Protein AF-A0A8B6F811-F1 (afdb_monomer)

Radius of gyration: 27.66 Å; Cα contacts (8 Å, |Δi|>4): 149; chains: 1; bounding box: 60×41×82 Å

Secondary structure (DSSP, 8-state):
--S--SS--GGGHHHHHHH-TTEEEEEEEEETTEEEEEE--SS--SEEEEEEEEEETTEEEEEE-S-HHHHH---S--SS--EE-TTT--EES-HHHHHHHHHHHTTS------PPPTTPPP----GGGS---S--------------SSSS--TTS-S----

Organism: Mytilus galloprovincialis (NCBI:txid29158)

pLDDT: mean 83.55, std 10.97, range [51.59, 96.81]

Foldseek 3Di:
DPPADPVGDLVCLVVVCVVPVAEAEWEWEDDPNDIATPDHGPDDHPHYWYWYWYDDPPDIDIDTDPDPQVVLDPDPPDPARWDADSQARDTDRDPVVNVVVCVVSVVDHRDYDDDDDVPDDDDDDPPVPDDDDPDDDDDDPPDPDDDDPDPDDDPPDDPDDDD

Structure (mmCIF, N/CA/C/O backbone):
data_AF-A0A8B6F811-F1
#
_entry.id   AF-A0A8B6F811-F1
#
loop_
_atom_site.group_PDB
_atom_site.id
_atom_site.type_symbol
_atom_site.label_atom_id
_atom_site.label_alt_id
_atom_site.label_comp_id
_atom_site.labe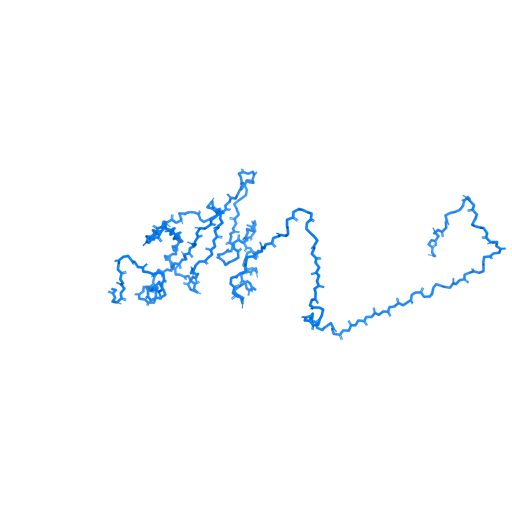l_asym_id
_atom_site.label_entity_id
_atom_site.label_seq_id
_atom_site.pdbx_PDB_ins_code
_atom_site.Cartn_x
_atom_site.Cartn_y
_atom_site.Cartn_z
_atom_site.occupancy
_atom_site.B_iso_or_equiv
_atom_site.auth_seq_id
_atom_site.auth_comp_id
_atom_site.auth_asym_id
_atom_site.auth_atom_id
_atom_site.pdbx_PDB_model_num
ATOM 1 N N . MET A 1 1 ? -18.648 0.524 19.347 1.00 68.44 1 MET A N 1
ATOM 2 C CA . MET A 1 1 ? -17.854 -0.575 18.759 1.00 68.44 1 MET A CA 1
ATOM 3 C C . MET A 1 1 ? -18.187 -1.844 19.516 1.00 68.44 1 MET A C 1
ATOM 5 O O . MET A 1 1 ? -18.195 -1.808 20.738 1.00 68.44 1 MET A O 1
ATOM 9 N N . THR A 1 2 ? -18.522 -2.923 18.819 1.00 85.00 2 THR A N 1
ATOM 10 C CA . THR A 1 2 ? -18.957 -4.194 19.423 1.00 85.00 2 THR A CA 1
ATOM 11 C C . THR A 1 2 ? -18.082 -5.334 18.919 1.00 85.00 2 THR A C 1
ATOM 13 O O . THR A 1 2 ? -17.924 -5.493 17.708 1.00 85.00 2 THR A O 1
ATOM 16 N N . GLY A 1 3 ? -17.523 -6.130 19.834 1.00 86.12 3 GLY A N 1
ATOM 17 C CA . GLY A 1 3 ? -16.710 -7.302 19.486 1.00 86.12 3 GLY A CA 1
ATOM 18 C C . GLY A 1 3 ? -15.355 -6.969 18.856 1.00 86.12 3 GLY A C 1
ATOM 19 O O . GLY A 1 3 ? -14.926 -7.686 17.959 1.00 86.12 3 GLY A O 1
ATOM 20 N N . ILE A 1 4 ? -14.728 -5.866 19.275 1.00 89.88 4 ILE A N 1
ATOM 21 C CA . ILE A 1 4 ? -13.347 -5.518 18.920 1.00 89.88 4 ILE A CA 1
ATOM 22 C C . ILE A 1 4 ? -12.539 -5.529 20.214 1.00 89.88 4 ILE A C 1
ATOM 24 O O . ILE A 1 4 ? -12.903 -4.847 21.173 1.00 89.88 4 ILE A O 1
ATOM 28 N N . GLU A 1 5 ? -11.481 -6.327 20.245 1.00 89.12 5 GLU A N 1
ATOM 29 C CA . GLU A 1 5 ? -10.590 -6.447 21.395 1.00 89.12 5 GLU A CA 1
ATOM 30 C C . GLU A 1 5 ? -9.608 -5.277 21.436 1.00 89.12 5 GLU A C 1
ATOM 32 O O . GLU A 1 5 ? -9.269 -4.700 20.405 1.00 89.12 5 GLU A O 1
ATOM 37 N N . HIS A 1 6 ? -9.149 -4.912 22.633 1.00 83.75 6 HIS A N 1
ATOM 38 C CA . HIS A 1 6 ? -8.121 -3.892 22.804 1.00 83.75 6 HIS A CA 1
ATOM 39 C C . HIS A 1 6 ? -6.851 -4.519 23.399 1.00 83.75 6 HIS A C 1
ATOM 41 O O . HIS A 1 6 ? -6.943 -5.158 24.450 1.00 83.75 6 HIS A O 1
ATOM 47 N N . PRO A 1 7 ? -5.662 -4.277 22.819 1.00 84.88 7 PRO A N 1
ATOM 48 C CA . PRO A 1 7 ? -5.411 -3.541 21.573 1.00 84.88 7 PRO A CA 1
ATOM 49 C C . PRO A 1 7 ? -5.937 -4.284 20.332 1.00 84.88 7 PRO A C 1
ATOM 51 O O . PRO A 1 7 ? -5.857 -5.507 20.270 1.00 84.88 7 PRO A O 1
ATOM 54 N N . THR A 1 8 ? -6.449 -3.543 19.340 1.00 89.88 8 THR A N 1
ATOM 55 C CA . THR A 1 8 ? -7.122 -4.123 18.164 1.00 89.88 8 THR A CA 1
ATOM 56 C C . THR A 1 8 ? -6.186 -5.016 17.344 1.00 89.88 8 THR A C 1
ATOM 58 O O . THR A 1 8 ? -5.251 -4.506 16.714 1.00 89.88 8 THR A O 1
ATOM 61 N N . PRO A 1 9 ? -6.418 -6.338 17.277 1.00 90.94 9 PRO A N 1
ATOM 62 C CA . PRO A 1 9 ? -5.587 -7.223 16.476 1.00 90.94 9 PRO A CA 1
ATOM 63 C C . PRO A 1 9 ? -5.782 -6.944 14.981 1.00 90.94 9 PRO A C 1
ATOM 65 O O . PRO A 1 9 ? -6.854 -6.523 14.541 1.00 90.94 9 PRO A O 1
ATOM 68 N N . LEU A 1 10 ? -4.751 -7.228 14.178 1.00 91.56 10 LEU A N 1
ATOM 69 C CA . LEU A 1 10 ? -4.756 -6.979 12.729 1.00 91.56 10 LEU A CA 1
ATOM 70 C C . LEU A 1 10 ? -5.957 -7.640 12.021 1.00 91.56 10 LEU A C 1
ATOM 72 O O . LEU A 1 10 ? -6.541 -7.061 11.108 1.00 91.56 10 LEU A O 1
ATOM 76 N N . SER A 1 11 ? -6.368 -8.825 12.484 1.00 92.06 11 SER A N 1
ATOM 77 C CA . SER A 1 11 ? -7.517 -9.573 11.959 1.00 92.06 11 SER A CA 1
ATOM 78 C C . SER A 1 11 ? -8.851 -8.828 12.102 1.00 92.06 11 SER A C 1
ATOM 80 O O . SER A 1 11 ? -9.737 -8.987 11.262 1.00 92.06 11 SER A O 1
ATOM 82 N N . GLN A 1 12 ? -8.991 -7.977 13.123 1.00 93.62 12 GLN A N 1
ATOM 83 C CA . GLN A 1 12 ? -10.221 -7.236 13.421 1.00 93.62 12 GLN A CA 1
ATOM 84 C C . GLN A 1 12 ? -10.262 -5.842 12.777 1.00 93.62 12 GLN A C 1
ATOM 86 O O . GLN A 1 12 ? -11.277 -5.154 12.868 1.00 93.62 12 GLN A O 1
ATOM 91 N N . ILE A 1 13 ? -9.215 -5.416 12.065 1.00 93.69 13 ILE A N 1
ATOM 92 C CA . ILE A 1 13 ? -9.166 -4.083 11.437 1.00 93.69 13 ILE A CA 1
ATOM 93 C C . ILE A 1 13 ? -10.249 -3.923 10.368 1.00 93.69 13 ILE A C 1
ATOM 95 O O . ILE A 1 13 ? -10.911 -2.889 10.297 1.00 93.69 13 ILE A O 1
ATOM 99 N N . SER A 1 14 ? -10.517 -4.980 9.599 1.00 92.50 14 SER A N 1
ATOM 100 C CA . SER A 1 14 ? -11.617 -4.966 8.629 1.00 92.50 14 SER A CA 1
ATOM 101 C C . SER A 1 14 ? -12.990 -4.784 9.293 1.00 92.50 14 SER A C 1
ATOM 103 O O . SER A 1 14 ? -13.879 -4.148 8.730 1.00 92.50 14 SER A O 1
ATOM 105 N N . GLN A 1 15 ? -13.177 -5.318 10.503 1.00 93.12 15 GLN A N 1
ATOM 106 C CA . GLN A 1 15 ? -14.393 -5.136 11.294 1.00 93.12 15 GLN A CA 1
ATOM 107 C C . GLN A 1 15 ? -14.459 -3.725 11.886 1.00 93.12 15 GLN A C 1
ATOM 109 O O . GLN A 1 15 ? -15.530 -3.121 11.876 1.00 93.12 15 GLN A O 1
ATOM 114 N N . PHE A 1 16 ? -13.328 -3.184 12.343 1.00 93.12 16 PHE A N 1
ATOM 115 C CA . PHE A 1 16 ? -13.220 -1.801 12.797 1.00 93.12 16 PHE A CA 1
ATOM 116 C C . PHE A 1 16 ? -13.670 -0.814 11.715 1.00 93.12 16 PHE A C 1
ATOM 118 O O . PHE A 1 16 ? -14.527 0.022 11.992 1.00 93.12 16 PHE A O 1
ATOM 125 N N . GLU A 1 17 ? -13.173 -0.939 10.481 1.00 92.94 17 GLU A N 1
ATOM 126 C CA . GLU A 1 17 ? -13.596 -0.064 9.377 1.00 92.94 17 GLU A CA 1
ATOM 127 C C . GLU A 1 17 ? -15.090 -0.217 9.063 1.00 92.94 17 GLU A C 1
ATOM 129 O O . GLU A 1 17 ? -15.795 0.775 8.910 1.00 92.94 17 GLU A O 1
ATOM 134 N N . LYS A 1 18 ? -15.614 -1.452 9.039 1.00 91.69 18 LYS A N 1
ATOM 135 C CA . LYS A 1 18 ? -17.049 -1.707 8.801 1.00 91.69 18 LYS A CA 1
ATOM 136 C C . LYS A 1 18 ? -17.956 -1.072 9.856 1.00 91.69 18 LYS A C 1
ATOM 138 O O . LYS A 1 18 ? -19.081 -0.697 9.545 1.00 91.69 18 LYS A O 1
ATOM 143 N N . GLN A 1 19 ? -17.493 -0.983 11.103 1.00 92.62 19 GLN A N 1
ATOM 144 C CA . GLN A 1 19 ? -18.236 -0.333 12.185 1.00 92.62 19 GLN A CA 1
ATOM 145 C C . GLN A 1 19 ? -18.062 1.196 12.195 1.00 92.62 19 GLN A C 1
ATOM 147 O O . GLN A 1 19 ? -18.813 1.874 12.893 1.00 92.62 19 GLN A O 1
ATOM 152 N N . ASN A 1 20 ? -17.113 1.748 11.427 1.00 90.69 20 ASN A N 1
ATOM 153 C CA . ASN A 1 20 ? -16.792 3.175 11.385 1.00 90.69 20 ASN A CA 1
ATOM 154 C C . ASN A 1 20 ? -16.722 3.682 9.936 1.00 90.69 20 ASN A C 1
ATOM 156 O O . ASN A 1 20 ? -15.646 3.863 9.375 1.00 90.69 20 ASN A O 1
ATOM 160 N N . ASN A 1 21 ? -17.873 4.017 9.351 1.00 88.06 21 ASN A N 1
ATOM 161 C CA . ASN A 1 21 ? -17.986 4.467 7.951 1.00 88.06 21 ASN A CA 1
ATOM 162 C C . ASN A 1 21 ? -17.390 5.864 7.653 1.00 88.06 21 ASN A C 1
ATOM 164 O O . ASN A 1 21 ? -17.652 6.441 6.598 1.00 88.06 21 ASN A O 1
ATOM 168 N N . THR A 1 22 ? -16.629 6.439 8.582 1.00 93.56 22 THR A N 1
ATOM 169 C CA . THR A 1 22 ? -15.943 7.733 8.445 1.00 93.56 22 THR A CA 1
ATOM 170 C C . THR A 1 22 ? -14.423 7.600 8.474 1.00 93.56 22 THR A C 1
ATOM 172 O O . THR A 1 22 ? -13.733 8.537 8.063 1.00 93.56 22 THR A O 1
ATOM 175 N N . ILE A 1 23 ? -13.903 6.454 8.930 1.00 94.06 23 ILE A N 1
ATOM 176 C CA . ILE A 1 23 ? -12.477 6.210 9.133 1.00 94.06 23 ILE A CA 1
ATOM 177 C C . ILE A 1 23 ? -12.041 5.050 8.243 1.00 94.06 23 ILE A C 1
ATOM 179 O O . ILE A 1 23 ? -12.671 3.999 8.214 1.00 94.06 23 ILE A O 1
ATOM 183 N N . SER A 1 24 ? -10.931 5.242 7.541 1.00 95.38 24 SER A N 1
ATOM 184 C CA . SER A 1 24 ? -10.240 4.184 6.804 1.00 95.38 24 SER A CA 1
ATOM 185 C C . SER A 1 24 ? -8.793 4.103 7.265 1.00 95.38 24 SER A C 1
ATOM 187 O O . SER A 1 24 ? -8.191 5.126 7.593 1.00 95.38 24 SER A O 1
ATOM 189 N N . VAL A 1 25 ? -8.233 2.902 7.290 1.00 95.69 25 VAL A N 1
ATOM 190 C CA . VAL A 1 25 ? -6.921 2.622 7.863 1.00 95.69 25 VAL A CA 1
ATOM 191 C C . VAL A 1 25 ? -6.101 1.789 6.889 1.00 95.69 25 VAL A C 1
ATOM 193 O O . VAL A 1 25 ? -6.556 0.758 6.403 1.00 95.69 25 VAL A O 1
ATOM 196 N N . ASN A 1 26 ? -4.861 2.202 6.656 1.00 95.75 26 ASN A N 1
ATOM 197 C CA . ASN A 1 26 ? -3.828 1.325 6.118 1.00 95.75 26 ASN A CA 1
ATOM 198 C C . ASN A 1 26 ? -2.858 0.954 7.233 1.00 95.75 26 ASN A C 1
ATOM 200 O O . ASN A 1 26 ? -2.494 1.795 8.057 1.00 95.75 26 ASN A O 1
ATOM 204 N N . ILE A 1 27 ? -2.409 -0.294 7.233 1.00 95.56 27 ILE A N 1
ATOM 205 C CA . ILE A 1 27 ? -1.440 -0.818 8.184 1.00 95.56 27 ILE A CA 1
ATOM 206 C C . ILE A 1 27 ? -0.275 -1.399 7.405 1.00 95.56 27 ILE A C 1
ATOM 208 O O . ILE A 1 27 ? -0.458 -2.225 6.511 1.00 95.56 27 ILE A O 1
ATOM 212 N N . PHE A 1 28 ? 0.922 -0.983 7.788 1.00 95.00 28 PHE A N 1
ATOM 213 C CA . PHE A 1 28 ? 2.189 -1.429 7.232 1.00 95.00 28 PHE A CA 1
ATOM 214 C C . PHE A 1 28 ? 2.975 -2.182 8.303 1.00 95.00 28 PHE A C 1
ATOM 216 O O . PHE A 1 28 ? 2.870 -1.860 9.483 1.00 95.00 28 PHE A O 1
ATOM 223 N N . GLY A 1 29 ? 3.733 -3.194 7.909 1.00 93.75 29 GLY A N 1
ATOM 224 C CA . GLY A 1 29 ? 4.720 -3.875 8.735 1.00 93.75 29 GLY A CA 1
ATOM 225 C C . GLY A 1 29 ? 6.121 -3.345 8.454 1.00 93.75 29 GLY A C 1
ATOM 226 O O . GLY A 1 29 ? 6.358 -2.686 7.438 1.00 93.75 29 GLY A O 1
ATOM 227 N N . TYR A 1 30 ? 7.040 -3.641 9.365 1.00 91.56 30 TYR A N 1
ATOM 228 C CA . TYR A 1 30 ? 8.463 -3.380 9.197 1.00 91.56 30 TYR A CA 1
ATOM 229 C C . TYR A 1 30 ? 9.257 -4.572 9.709 1.00 91.56 30 TYR A C 1
ATOM 231 O O . TYR A 1 30 ? 9.170 -4.903 10.890 1.00 91.56 30 TYR A O 1
ATOM 239 N N . GLU A 1 31 ? 10.024 -5.195 8.822 1.00 89.50 31 GLU A N 1
ATOM 240 C CA . GLU A 1 31 ? 10.916 -6.309 9.142 1.00 89.50 31 GLU A CA 1
ATOM 241 C C . GLU A 1 31 ? 12.236 -6.116 8.397 1.00 89.50 31 GLU A C 1
ATOM 243 O O . GLU A 1 31 ? 12.245 -5.725 7.233 1.00 89.50 31 GLU A O 1
ATOM 248 N N . GLU A 1 32 ? 13.356 -6.349 9.087 1.00 86.81 32 GLU A N 1
ATOM 249 C CA . GLU A 1 32 ? 14.709 -6.355 8.501 1.00 86.81 32 GLU A CA 1
ATOM 250 C C . GLU A 1 32 ? 15.068 -5.116 7.653 1.00 86.81 32 GLU A C 1
ATOM 252 O O . GLU A 1 32 ? 15.780 -5.204 6.656 1.00 86.81 32 GLU A O 1
ATOM 257 N N . GLY A 1 33 ? 14.595 -3.927 8.041 1.00 85.50 33 GLY A N 1
ATOM 258 C CA . GLY A 1 33 ? 14.879 -2.696 7.291 1.00 85.50 33 GLY A CA 1
ATOM 259 C C . GLY A 1 33 ? 13.864 -2.361 6.201 1.00 85.50 33 GLY A C 1
ATOM 260 O O . GLY A 1 33 ? 13.954 -1.290 5.600 1.00 85.50 33 GLY A O 1
ATOM 261 N N . GLU A 1 34 ? 12.882 -3.226 5.972 1.00 87.69 34 GLU A N 1
ATOM 262 C CA . GLU A 1 34 ? 11.966 -3.156 4.844 1.00 87.69 34 GLU A CA 1
ATOM 263 C C . GLU A 1 34 ? 10.519 -2.972 5.314 1.00 87.69 34 GLU A C 1
ATOM 265 O O . GLU A 1 34 ? 10.044 -3.621 6.246 1.00 87.69 34 GLU A O 1
ATOM 270 N N . ILE A 1 35 ? 9.805 -2.065 4.648 1.00 91.25 35 ILE A N 1
ATOM 271 C CA . ILE A 1 35 ? 8.395 -1.768 4.915 1.00 91.25 35 ILE A CA 1
ATOM 272 C C . ILE A 1 35 ? 7.544 -2.570 3.935 1.00 91.25 35 ILE A C 1
ATOM 274 O O . ILE A 1 35 ? 7.882 -2.662 2.755 1.00 91.25 35 ILE A O 1
ATOM 278 N N . TYR A 1 36 ? 6.427 -3.119 4.401 1.00 90.88 36 TYR A N 1
ATOM 279 C CA . TYR A 1 36 ? 5.499 -3.869 3.557 1.00 90.88 36 TYR A CA 1
ATOM 280 C C . TYR A 1 36 ? 4.043 -3.650 3.996 1.00 90.88 36 TYR A C 1
ATOM 282 O O . TYR A 1 36 ? 3.787 -3.377 5.168 1.00 90.88 36 TYR A O 1
ATOM 290 N N . PRO A 1 37 ? 3.057 -3.714 3.090 1.00 92.19 37 PRO A N 1
ATOM 291 C CA . PRO A 1 37 ? 1.650 -3.595 3.464 1.00 92.19 37 PRO A CA 1
ATOM 292 C C . PRO A 1 37 ? 1.172 -4.835 4.239 1.00 92.19 37 PRO A C 1
ATOM 294 O O . PRO A 1 37 ? 1.408 -5.966 3.826 1.00 92.19 37 PRO A O 1
ATOM 297 N N . LEU A 1 38 ? 0.466 -4.621 5.351 1.00 92.50 38 LEU A N 1
ATOM 298 C CA . LEU A 1 38 ? -0.221 -5.664 6.130 1.00 92.50 38 LEU A CA 1
ATOM 299 C C . LEU A 1 38 ? -1.734 -5.648 5.891 1.00 92.50 38 LEU A C 1
ATOM 301 O O . LEU A 1 38 ? -2.378 -6.692 5.835 1.00 92.50 38 LEU A O 1
ATOM 305 N N . TYR A 1 39 ? -2.308 -4.452 5.778 1.00 93.00 39 TYR A N 1
ATOM 306 C CA . TYR A 1 39 ? -3.721 -4.237 5.494 1.00 93.00 39 TYR A CA 1
ATOM 307 C C . TYR A 1 39 ? -3.872 -2.928 4.732 1.00 93.00 39 TYR A C 1
ATOM 309 O O . TYR A 1 39 ? -3.504 -1.880 5.252 1.00 93.00 39 TYR A O 1
ATOM 317 N N . ILE A 1 40 ? -4.42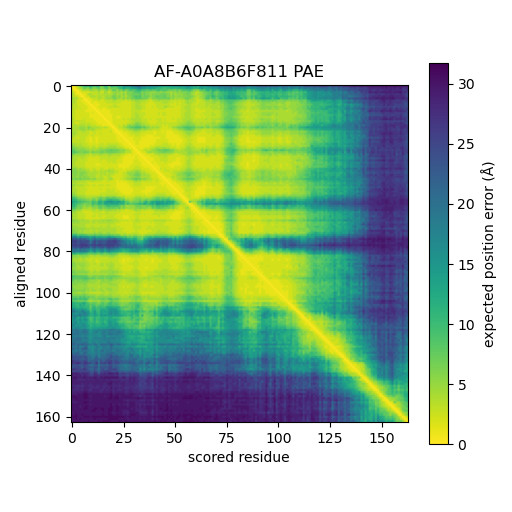9 -2.971 3.524 1.00 92.44 40 ILE A N 1
ATOM 318 C CA . ILE A 1 40 ? -4.745 -1.769 2.751 1.00 92.44 40 ILE A CA 1
ATOM 319 C C . ILE A 1 40 ? -6.256 -1.688 2.598 1.00 92.44 40 ILE A C 1
ATOM 321 O O . ILE A 1 40 ? -6.900 -2.646 2.161 1.00 92.44 40 ILE A O 1
ATOM 325 N N . THR A 1 41 ? -6.820 -0.543 2.970 1.00 92.56 41 THR A N 1
ATOM 326 C CA . THR A 1 41 ? -8.259 -0.324 2.874 1.00 92.56 41 THR A CA 1
ATOM 327 C C . THR A 1 41 ? -8.723 -0.370 1.419 1.00 92.56 41 THR A C 1
ATOM 329 O O . THR A 1 41 ? -8.080 0.171 0.517 1.00 92.56 41 THR A O 1
ATOM 332 N N . LYS A 1 42 ? -9.883 -0.986 1.176 1.00 86.69 42 LYS A N 1
ATOM 333 C CA . LYS A 1 42 ? -10.510 -0.995 -0.158 1.00 86.69 42 LYS A CA 1
ATOM 334 C C . LYS A 1 42 ? -11.247 0.306 -0.460 1.00 86.69 42 LYS A C 1
ATOM 336 O O . LYS A 1 42 ? -11.525 0.598 -1.619 1.00 86.69 42 LYS A O 1
ATOM 341 N N . LYS A 1 43 ? -11.615 1.060 0.579 1.00 87.81 43 LYS A N 1
ATOM 342 C CA . LYS A 1 43 ? -12.416 2.274 0.454 1.00 87.81 43 LYS A CA 1
ATOM 343 C C . LYS A 1 43 ? -11.858 3.354 1.365 1.00 87.81 43 LYS A C 1
ATOM 345 O O . LYS A 1 43 ? -11.936 3.259 2.583 1.00 87.81 43 LYS A O 1
ATOM 350 N N . THR A 1 44 ? -11.336 4.408 0.754 1.00 89.31 44 THR A N 1
ATOM 351 C CA . THR A 1 44 ? -10.854 5.578 1.483 1.00 89.31 44 THR A CA 1
ATOM 352 C C . THR A 1 44 ? -12.037 6.437 1.930 1.00 89.31 44 THR A C 1
ATOM 354 O O . THR A 1 44 ? -12.891 6.803 1.121 1.00 89.31 44 THR A O 1
ATOM 357 N N . PHE A 1 45 ? -12.084 6.753 3.222 1.00 91.94 45 PHE A N 1
ATOM 358 C CA . PHE A 1 45 ? -13.055 7.668 3.828 1.00 91.94 45 PHE A CA 1
ATOM 359 C C . PHE A 1 45 ? -12.407 9.020 4.162 1.00 91.94 45 PHE A C 1
ATOM 361 O O . PHE A 1 45 ? -11.210 9.211 3.953 1.00 91.94 45 PHE A O 1
ATOM 368 N N . CYS A 1 46 ? -13.199 9.967 4.679 1.00 91.44 46 CYS A N 1
ATOM 369 C CA . CYS A 1 46 ? -12.734 11.323 4.984 1.00 91.44 46 CYS A CA 1
ATOM 370 C C . CYS A 1 46 ? -11.586 11.358 6.002 1.00 91.44 46 CYS A C 1
ATOM 372 O O . CYS A 1 46 ? -10.677 12.171 5.857 1.00 91.44 46 CYS A O 1
ATOM 374 N N . HIS A 1 47 ? -11.592 10.459 6.987 1.00 93.56 47 HIS A N 1
ATOM 375 C CA . HIS A 1 47 ? -10.485 10.301 7.922 1.00 93.56 47 HIS A CA 1
ATOM 376 C C . HIS A 1 47 ? -9.669 9.078 7.509 1.00 93.56 47 HIS A C 1
ATOM 378 O O . HIS A 1 47 ? -10.027 7.940 7.812 1.00 93.56 47 HIS A O 1
ATOM 384 N N . HIS A 1 48 ? -8.587 9.302 6.770 1.00 94.94 48 HIS A N 1
ATOM 385 C CA . HIS A 1 48 ? -7.686 8.237 6.347 1.00 94.94 48 HIS A CA 1
ATOM 386 C C . HIS A 1 48 ? -6.417 8.231 7.198 1.00 94.94 48 HIS A C 1
ATOM 388 O O . HIS A 1 48 ? -5.715 9.238 7.281 1.00 94.94 48 HIS A O 1
ATOM 394 N N . VAL A 1 49 ? -6.126 7.094 7.828 1.00 95.38 49 VAL A N 1
ATOM 395 C CA . VAL A 1 49 ? -5.012 6.932 8.763 1.00 95.38 49 VAL A CA 1
ATOM 396 C C . VAL A 1 49 ? -4.048 5.884 8.223 1.00 95.38 49 VAL A C 1
ATOM 398 O O . VAL A 1 49 ? -4.447 4.773 7.891 1.00 95.38 49 VAL A O 1
ATOM 401 N N . ASN A 1 50 ? -2.762 6.218 8.169 1.00 96.81 50 ASN A N 1
ATOM 402 C CA . ASN A 1 50 ? -1.706 5.253 7.876 1.00 96.81 50 ASN A CA 1
ATOM 403 C C . ASN A 1 50 ? -1.003 4.899 9.187 1.00 96.81 50 ASN A C 1
ATOM 405 O O . ASN A 1 50 ? -0.571 5.793 9.915 1.00 96.81 50 ASN A O 1
ATOM 409 N N . MET A 1 51 ? -0.882 3.611 9.495 1.00 96.19 51 MET A N 1
ATOM 410 C CA . MET A 1 51 ? -0.221 3.128 10.704 1.00 96.19 51 MET A CA 1
ATOM 411 C C . MET A 1 51 ? 0.863 2.106 10.381 1.00 96.19 51 MET A C 1
ATOM 413 O O . MET A 1 51 ? 0.744 1.324 9.444 1.00 96.19 51 MET A O 1
ATOM 417 N N . LEU A 1 52 ? 1.912 2.093 11.191 1.00 95.44 52 LEU A N 1
ATOM 418 C CA . LEU A 1 52 ? 2.938 1.064 11.205 1.00 95.44 52 LEU A CA 1
ATOM 419 C C . LEU A 1 52 ? 2.658 0.119 12.373 1.00 95.44 52 LEU A C 1
ATOM 421 O O . LEU A 1 52 ? 2.438 0.581 13.488 1.00 95.44 52 LEU A O 1
ATOM 425 N N . ASN A 1 53 ? 2.664 -1.184 12.134 1.00 94.75 53 ASN A N 1
ATOM 426 C CA . ASN A 1 53 ? 2.596 -2.209 13.162 1.00 94.75 53 ASN A CA 1
ATOM 427 C C . ASN A 1 53 ? 3.994 -2.806 13.351 1.00 94.75 53 ASN A C 1
ATOM 429 O O . ASN A 1 53 ? 4.488 -3.521 12.479 1.00 94.75 53 ASN A O 1
ATOM 433 N N . LEU A 1 54 ? 4.623 -2.491 14.482 1.00 91.75 54 LEU A N 1
ATOM 434 C CA . LEU A 1 54 ? 5.884 -3.097 14.893 1.00 91.75 54 LEU A CA 1
ATOM 435 C C . LEU A 1 54 ? 5.598 -4.314 15.763 1.00 91.75 54 LEU A C 1
ATOM 437 O O . LEU A 1 54 ? 4.948 -4.190 16.803 1.00 91.75 54 LEU A O 1
ATOM 441 N N . LYS A 1 55 ? 6.108 -5.473 15.352 1.00 87.56 55 LYS A N 1
ATOM 442 C CA . LYS A 1 55 ? 6.068 -6.697 16.149 1.00 87.56 55 LYS A CA 1
ATOM 443 C C . LYS A 1 55 ? 7.426 -6.915 16.800 1.00 87.56 55 LYS A C 1
ATOM 445 O O . LYS A 1 55 ? 8.434 -6.993 16.110 1.00 87.56 55 LYS A O 1
ATOM 450 N N . GLU A 1 56 ? 7.434 -7.044 18.119 1.00 83.50 56 GLU A N 1
ATOM 451 C CA . GLU A 1 56 ? 8.617 -7.407 18.890 1.00 83.50 56 GLU A CA 1
ATOM 452 C C . GLU A 1 56 ? 8.248 -8.552 19.836 1.00 83.50 56 GLU A C 1
ATOM 454 O O . GLU A 1 56 ? 7.447 -8.397 20.766 1.00 83.50 56 GLU A O 1
ATOM 459 N N . ASN A 1 57 ? 8.810 -9.734 19.577 1.00 82.50 57 ASN A N 1
ATOM 460 C CA . ASN A 1 57 ? 8.482 -10.974 20.280 1.00 82.50 57 ASN A CA 1
ATOM 461 C C . ASN A 1 57 ? 6.963 -11.259 20.261 1.00 82.50 57 ASN A C 1
ATOM 463 O O . ASN A 1 57 ? 6.395 -11.543 19.211 1.00 82.50 57 ASN A O 1
ATOM 467 N N . ASN A 1 58 ? 6.302 -11.149 21.420 1.00 79.50 58 ASN A N 1
ATOM 468 C CA . ASN A 1 58 ? 4.864 -11.377 21.606 1.00 79.50 58 ASN A CA 1
ATOM 469 C C . ASN A 1 58 ? 4.037 -10.083 21.709 1.00 79.50 58 ASN A C 1
ATOM 471 O O . ASN A 1 58 ? 2.855 -10.137 22.047 1.00 79.50 58 ASN A O 1
ATOM 475 N N . LYS A 1 59 ? 4.640 -8.912 21.474 1.00 83.06 59 LYS A N 1
ATOM 476 C CA . LYS A 1 59 ? 3.954 -7.617 21.552 1.00 83.06 59 LYS A CA 1
ATOM 477 C C . LYS A 1 59 ? 3.903 -6.957 20.183 1.00 83.06 59 LYS A C 1
ATOM 479 O O . LYS A 1 59 ? 4.856 -7.017 19.411 1.00 83.06 59 LYS A O 1
ATOM 484 N N . SER A 1 60 ? 2.780 -6.308 19.899 1.00 86.69 60 SER A N 1
ATOM 485 C CA . SER A 1 60 ? 2.589 -5.497 18.700 1.00 86.69 60 SER A CA 1
ATOM 486 C C . SER A 1 60 ? 2.225 -4.072 19.088 1.00 86.69 60 SER A C 1
ATOM 488 O O . SER A 1 60 ? 1.341 -3.874 19.924 1.00 86.69 60 SER A O 1
ATOM 490 N N . HIS A 1 61 ? 2.861 -3.091 18.456 1.00 90.50 61 HIS A N 1
ATOM 491 C CA . HIS A 1 61 ? 2.623 -1.673 18.699 1.00 90.50 61 HIS A CA 1
ATOM 492 C C . HIS A 1 61 ? 2.241 -0.968 17.399 1.00 90.50 61 HIS A C 1
ATOM 494 O O . HIS A 1 61 ? 2.979 -1.024 16.415 1.00 90.50 61 HIS A O 1
ATOM 500 N N . TYR A 1 62 ? 1.097 -0.279 17.407 1.00 93.12 62 TYR A N 1
ATOM 501 C CA . TYR A 1 62 ? 0.713 0.609 16.313 1.00 93.12 62 TYR A CA 1
ATOM 502 C C . TYR A 1 62 ? 1.329 1.992 16.501 1.00 93.12 62 TYR A C 1
ATOM 504 O O . TYR A 1 62 ? 1.241 2.584 17.576 1.00 93.12 62 TYR A O 1
ATOM 512 N N . ILE A 1 63 ? 1.915 2.515 15.431 1.00 94.19 63 ILE A N 1
ATOM 513 C CA . ILE A 1 63 ? 2.534 3.835 15.366 1.00 94.19 63 ILE A CA 1
ATOM 514 C C . ILE A 1 63 ? 1.884 4.606 14.226 1.00 94.19 63 ILE A C 1
ATOM 516 O O . ILE A 1 63 ? 1.738 4.093 13.118 1.00 94.19 63 ILE A O 1
ATOM 520 N N . LEU A 1 64 ? 1.508 5.854 14.482 1.00 96.12 64 LEU A N 1
ATOM 521 C CA . LEU A 1 64 ? 0.929 6.718 13.463 1.00 96.12 64 LEU A CA 1
ATOM 522 C C . LEU A 1 64 ? 1.995 7.162 12.451 1.00 96.12 64 LEU A C 1
ATOM 524 O O . LEU A 1 64 ? 3.034 7.710 12.823 1.00 96.12 64 LEU A O 1
ATOM 528 N N . ILE A 1 65 ? 1.707 6.989 11.161 1.00 95.81 65 ILE A N 1
ATOM 529 C CA . ILE A 1 65 ? 2.524 7.526 10.073 1.00 95.81 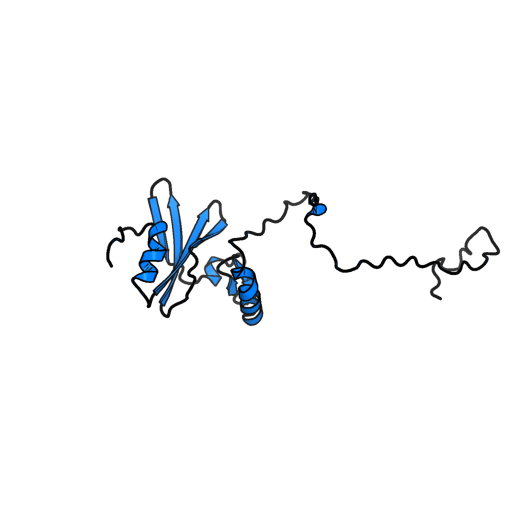65 ILE A CA 1
ATOM 530 C C . ILE A 1 65 ? 1.940 8.880 9.663 1.00 95.81 65 ILE A C 1
ATOM 532 O O . ILE A 1 65 ? 1.023 8.963 8.848 1.00 95.81 65 ILE A O 1
ATOM 536 N N . ASN A 1 66 ? 2.500 9.957 10.219 1.00 92.56 66 ASN A N 1
ATOM 537 C CA . ASN A 1 66 ? 2.025 11.325 9.968 1.00 92.56 66 ASN A CA 1
ATOM 538 C C . ASN A 1 66 ? 2.238 11.793 8.521 1.00 92.56 66 ASN A C 1
ATOM 540 O O . ASN A 1 66 ? 1.451 12.572 7.995 1.00 92.56 66 ASN A O 1
ATOM 544 N N . ASN A 1 67 ? 3.319 11.352 7.877 1.00 90.56 67 ASN A N 1
ATOM 545 C CA . ASN A 1 67 ? 3.605 11.676 6.485 1.00 90.56 67 ASN A CA 1
ATOM 546 C C . ASN A 1 67 ? 4.194 10.446 5.793 1.00 90.56 67 ASN A C 1
ATOM 548 O O . ASN A 1 67 ? 5.350 10.085 6.019 1.00 90.56 67 ASN A O 1
ATOM 552 N N . PHE A 1 68 ? 3.375 9.805 4.962 1.00 91.50 68 PHE A N 1
ATOM 553 C CA . PHE A 1 68 ? 3.734 8.558 4.294 1.00 91.50 68 PHE A CA 1
ATOM 554 C C . PHE A 1 68 ? 4.875 8.736 3.284 1.00 91.50 68 PHE A C 1
ATOM 556 O O . PHE A 1 68 ? 5.812 7.942 3.259 1.00 91.50 68 PHE A O 1
ATOM 563 N N . SER A 1 69 ? 4.846 9.820 2.509 1.00 89.62 69 SER A N 1
ATOM 564 C CA . SER A 1 69 ? 5.878 10.126 1.519 1.00 89.62 69 SER A CA 1
ATOM 565 C C . SER A 1 69 ? 7.250 10.336 2.151 1.00 89.62 69 SER A C 1
ATOM 567 O O . SER A 1 69 ? 8.254 9.813 1.675 1.00 89.62 69 SER A O 1
ATOM 569 N N . ARG A 1 70 ? 7.300 11.058 3.273 1.00 88.31 70 ARG A N 1
ATOM 570 C CA . ARG A 1 70 ? 8.528 11.260 4.046 1.00 88.31 70 ARG A CA 1
ATOM 571 C C . ARG A 1 70 ? 8.997 9.972 4.718 1.00 88.31 70 ARG A C 1
ATOM 573 O O . ARG A 1 70 ? 10.201 9.767 4.814 1.00 88.31 70 ARG A O 1
ATOM 580 N N . PHE A 1 71 ? 8.069 9.136 5.180 1.00 90.06 71 PHE A N 1
ATOM 581 C CA . PHE A 1 71 ? 8.383 7.854 5.807 1.00 90.06 71 PHE A CA 1
ATOM 582 C C . PHE A 1 71 ? 9.060 6.879 4.832 1.00 90.06 71 PHE A C 1
ATOM 584 O O . PHE A 1 71 ? 10.026 6.225 5.210 1.00 90.06 71 PHE A O 1
ATOM 591 N N . LEU A 1 72 ? 8.610 6.831 3.573 1.00 88.25 72 LEU A N 1
ATOM 592 C CA . LEU A 1 72 ? 9.193 5.967 2.538 1.00 88.25 72 LEU A CA 1
ATOM 593 C C . LEU A 1 72 ? 10.380 6.577 1.787 1.00 88.25 72 LEU A C 1
ATOM 595 O O . LEU A 1 72 ? 11.089 5.866 1.072 1.00 88.25 72 LEU A O 1
ATOM 599 N N . SER A 1 73 ? 10.610 7.884 1.904 1.00 83.50 73 SER A N 1
ATOM 600 C CA . SER A 1 73 ? 11.692 8.532 1.169 1.00 83.50 73 SER A CA 1
ATOM 601 C C . SER A 1 73 ? 13.062 8.049 1.656 1.00 83.50 73 SER A C 1
ATOM 603 O O . SER A 1 73 ? 13.510 8.371 2.756 1.00 83.50 73 SER A O 1
ATOM 605 N N . ARG A 1 74 ? 13.762 7.290 0.802 1.00 72.31 74 ARG A N 1
ATOM 606 C CA . ARG A 1 74 ? 15.117 6.774 1.077 1.00 72.31 74 ARG A CA 1
ATOM 607 C C . ARG A 1 74 ? 16.222 7.788 0.771 1.00 72.31 74 ARG A C 1
ATOM 609 O O . ARG A 1 74 ? 17.363 7.581 1.173 1.00 72.31 74 ARG A O 1
ATOM 616 N N . THR A 1 75 ? 15.925 8.882 0.061 1.00 58.09 75 THR A N 1
ATOM 617 C CA . THR A 1 75 ? 16.941 9.859 -0.364 1.00 58.09 75 THR A CA 1
ATOM 618 C C . THR A 1 75 ? 16.552 11.294 -0.016 1.00 58.09 75 THR A C 1
ATOM 620 O O . THR A 1 75 ? 15.484 11.783 -0.357 1.00 58.09 75 THR A O 1
ATOM 623 N N . LYS A 1 76 ? 17.477 12.018 0.629 1.00 54.66 76 LYS A N 1
ATOM 624 C CA . LYS A 1 76 ? 17.348 13.458 0.934 1.00 54.66 76 LYS A CA 1
ATOM 625 C C . LYS A 1 76 ? 17.685 14.370 -0.258 1.00 54.66 76 LYS A C 1
ATOM 627 O O . LYS A 1 76 ? 17.717 15.585 -0.101 1.00 54.66 76 LYS A O 1
ATOM 632 N N . LYS A 1 77 ? 18.051 13.795 -1.411 1.00 53.84 77 LYS A N 1
ATOM 633 C CA . LYS A 1 77 ? 18.681 14.525 -2.524 1.00 53.84 77 LYS A CA 1
ATOM 634 C C . LYS A 1 77 ? 17.692 15.134 -3.516 1.00 53.84 77 LYS A C 1
ATOM 636 O O . LYS A 1 77 ? 18.062 16.093 -4.185 1.00 53.84 77 LYS A O 1
ATOM 641 N N . TYR A 1 78 ? 16.465 14.625 -3.606 1.00 54.19 78 TYR A N 1
ATOM 642 C CA . TYR A 1 78 ? 15.467 15.183 -4.514 1.00 54.19 78 TYR A CA 1
ATOM 643 C C . TYR A 1 78 ? 14.633 16.255 -3.811 1.00 54.19 78 TYR A C 1
ATOM 645 O O . TYR A 1 78 ? 14.097 16.035 -2.730 1.00 54.19 78 TYR A O 1
ATOM 653 N N . ARG A 1 79 ? 14.551 17.435 -4.438 1.00 56.88 79 ARG A N 1
ATOM 654 C CA . ARG A 1 79 ? 13.723 18.571 -3.991 1.00 56.88 79 ARG A CA 1
ATOM 655 C C . ARG A 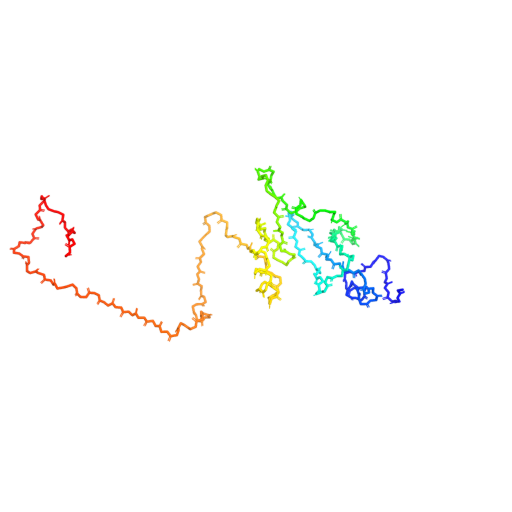1 79 ? 12.222 18.346 -4.221 1.00 56.88 79 ARG A C 1
ATOM 657 O O . ARG A 1 79 ? 11.427 19.195 -3.838 1.00 56.88 79 ARG A O 1
ATOM 664 N N . GLU A 1 80 ? 11.849 17.241 -4.859 1.00 66.25 80 GLU A N 1
ATOM 665 C CA . GLU A 1 80 ? 10.481 16.946 -5.275 1.00 66.25 80 GLU A CA 1
ATOM 666 C C . GLU A 1 80 ? 9.817 15.960 -4.310 1.00 66.25 80 GLU A C 1
ATOM 668 O O . GLU A 1 80 ? 10.416 14.970 -3.884 1.00 66.25 80 GLU A O 1
ATOM 673 N N . GLU A 1 81 ? 8.565 16.242 -3.951 1.00 74.38 81 GLU A N 1
ATOM 674 C CA . GLU A 1 81 ? 7.755 15.357 -3.121 1.00 74.38 81 GLU A CA 1
ATOM 675 C C . GLU A 1 81 ? 7.347 14.122 -3.933 1.00 74.38 81 GLU A C 1
ATOM 677 O O . GLU A 1 81 ? 6.613 14.212 -4.916 1.00 74.38 81 GLU A O 1
ATOM 682 N N . HIS A 1 82 ? 7.824 12.949 -3.517 1.00 85.69 82 HIS A N 1
ATOM 683 C CA . HIS A 1 82 ? 7.398 11.688 -4.108 1.00 85.69 82 HIS A CA 1
ATOM 684 C C . HIS A 1 82 ? 6.037 11.265 -3.552 1.00 85.69 82 HIS A C 1
ATOM 686 O O . HIS A 1 82 ? 5.800 11.290 -2.346 1.00 85.69 82 HIS A O 1
ATOM 692 N N . LEU A 1 83 ? 5.154 10.819 -4.436 1.00 90.31 83 LEU A N 1
ATOM 693 C CA . LEU A 1 83 ? 3.890 10.175 -4.109 1.00 90.31 83 LEU A CA 1
ATOM 694 C C . LEU A 1 83 ? 4.072 8.663 -4.201 1.00 90.31 83 LEU A C 1
ATOM 696 O O . LEU A 1 83 ? 4.669 8.173 -5.155 1.00 90.31 83 LEU A O 1
ATOM 700 N N . PHE A 1 84 ? 3.540 7.909 -3.247 1.00 91.25 84 PHE A N 1
ATOM 701 C CA . PHE A 1 84 ? 3.734 6.461 -3.202 1.00 91.25 84 PHE A CA 1
ATOM 702 C C . PHE A 1 84 ? 2.423 5.705 -3.380 1.00 91.25 84 PHE A C 1
ATOM 704 O O . PHE A 1 84 ? 1.367 6.123 -2.902 1.00 91.25 84 PHE A O 1
ATOM 711 N N . CYS A 1 85 ? 2.497 4.561 -4.055 1.00 90.94 85 CYS A N 1
ATOM 712 C CA . CYS A 1 85 ? 1.406 3.597 -4.068 1.00 90.94 85 CYS A CA 1
ATOM 713 C C . CYS A 1 85 ? 1.387 2.813 -2.747 1.00 90.94 85 CYS A C 1
ATOM 715 O O . CYS A 1 85 ? 2.406 2.253 -2.357 1.00 90.94 85 CYS A O 1
ATOM 717 N N . TYR A 1 86 ? 0.238 2.721 -2.070 1.00 91.25 86 TYR A N 1
ATOM 718 C CA . TYR A 1 86 ? 0.128 1.991 -0.797 1.00 91.25 86 TYR A CA 1
ATOM 719 C C . TYR A 1 86 ? 0.250 0.464 -0.938 1.00 91.25 86 TYR A C 1
ATOM 721 O O . TYR A 1 86 ? 0.494 -0.215 0.053 1.00 91.25 86 TYR A O 1
ATOM 729 N N . LEU A 1 87 ? 0.083 -0.077 -2.151 1.00 89.31 87 LEU A N 1
ATOM 730 C CA . LEU A 1 87 ? 0.140 -1.518 -2.416 1.00 89.31 87 LEU A CA 1
ATOM 731 C C . LEU A 1 87 ? 1.567 -1.991 -2.713 1.00 89.31 87 LEU A C 1
ATOM 733 O O . LEU A 1 87 ? 2.080 -2.869 -2.033 1.00 89.31 87 LEU A O 1
ATOM 737 N N . CYS A 1 88 ? 2.219 -1.408 -3.719 1.00 88.31 88 CYS A N 1
ATOM 738 C CA . CYS A 1 88 ? 3.557 -1.829 -4.152 1.00 88.31 88 CYS A CA 1
ATOM 739 C C . CYS A 1 88 ? 4.693 -0.976 -3.567 1.00 88.31 88 CYS A C 1
ATOM 741 O O . CYS A 1 88 ? 5.861 -1.275 -3.794 1.00 88.31 88 CYS A O 1
ATOM 743 N N . LEU A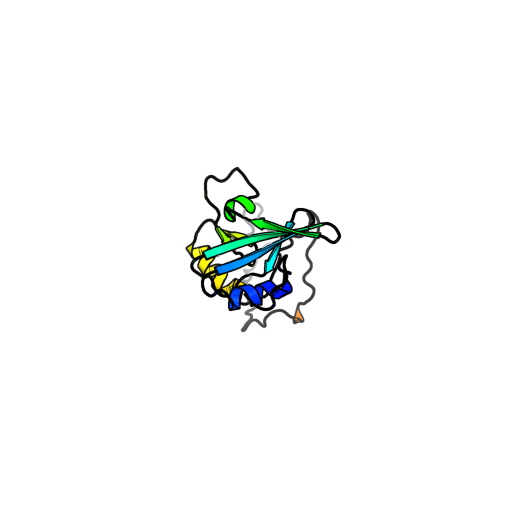 1 89 ? 4.364 0.112 -2.856 1.00 89.69 89 LEU A N 1
ATOM 744 C CA . LEU A 1 89 ? 5.314 1.064 -2.266 1.00 89.69 89 LEU A CA 1
ATOM 745 C C . LEU A 1 89 ? 6.256 1.739 -3.280 1.00 89.69 89 LEU A C 1
ATOM 747 O O . LEU A 1 89 ? 7.255 2.346 -2.898 1.00 89.69 89 LEU A O 1
ATOM 751 N N . GLN A 1 90 ? 5.925 1.693 -4.573 1.00 88.31 90 GLN A N 1
ATOM 752 C CA . GLN A 1 90 ? 6.666 2.401 -5.610 1.00 88.31 90 GLN A CA 1
ATOM 753 C C . GLN A 1 90 ? 6.404 3.911 -5.528 1.00 88.31 90 GLN A C 1
ATOM 755 O O . GLN A 1 90 ? 5.261 4.349 -5.364 1.00 88.31 90 GLN A O 1
ATOM 760 N N . GLY A 1 91 ? 7.478 4.694 -5.648 1.00 89.44 91 GLY A N 1
ATOM 761 C CA . GLY A 1 91 ? 7.443 6.155 -5.667 1.00 89.44 91 GLY A CA 1
ATOM 762 C C . GLY A 1 91 ? 7.241 6.724 -7.072 1.00 89.44 91 GLY A C 1
ATOM 763 O O . GLY A 1 91 ? 7.778 6.216 -8.056 1.00 89.44 91 GLY A O 1
ATOM 764 N N . PHE A 1 92 ? 6.491 7.816 -7.154 1.00 89.75 92 PHE A N 1
ATOM 765 C CA . PHE A 1 92 ? 6.136 8.539 -8.369 1.00 89.75 92 PHE A CA 1
ATOM 766 C C . PHE A 1 92 ? 6.334 10.036 -8.132 1.00 89.75 92 PHE A C 1
ATOM 768 O O . PHE A 1 92 ? 6.051 10.538 -7.051 1.00 89.75 92 PHE A O 1
ATOM 775 N N . THR A 1 93 ? 6.810 10.768 -9.135 1.00 88.56 93 THR A N 1
ATOM 776 C CA . THR A 1 93 ? 6.923 12.239 -9.069 1.00 88.56 93 THR A CA 1
ATOM 777 C C . THR A 1 93 ? 5.655 12.952 -9.536 1.00 88.56 93 THR A C 1
ATOM 779 O O . THR A 1 93 ? 5.477 14.136 -9.286 1.00 88.56 93 THR A O 1
ATOM 782 N N . ASP A 1 94 ? 4.759 12.233 -10.215 1.00 89.44 94 ASP A N 1
ATOM 783 C CA . ASP A 1 94 ? 3.575 12.793 -10.857 1.00 89.44 94 ASP A CA 1
ATOM 784 C C . ASP A 1 94 ? 2.311 12.042 -10.420 1.00 89.44 94 ASP A C 1
ATOM 786 O O . ASP A 1 94 ? 2.260 10.806 -10.412 1.00 89.44 94 ASP A O 1
ATOM 790 N N . LYS A 1 95 ? 1.270 12.806 -10.074 1.00 91.44 95 LYS A N 1
ATOM 791 C CA . LYS A 1 95 ? -0.001 12.264 -9.585 1.00 91.44 95 LYS A CA 1
ATOM 792 C C . LYS A 1 95 ? -0.757 11.484 -10.662 1.00 91.44 95 LYS A C 1
ATOM 794 O O . LYS A 1 95 ? -1.308 10.432 -10.361 1.00 91.44 95 LYS A O 1
ATOM 799 N N . CYS A 1 96 ? -0.763 11.945 -11.912 1.00 93.12 96 CYS A N 1
ATOM 800 C CA . CYS A 1 96 ? -1.421 11.242 -13.014 1.00 93.12 96 CYS A CA 1
ATOM 801 C C . CYS A 1 96 ? -0.760 9.883 -13.284 1.00 93.12 96 CYS A C 1
ATOM 803 O O . CYS A 1 96 ? -1.455 8.905 -13.564 1.00 93.12 96 CYS A O 1
ATOM 805 N N . LYS A 1 97 ? 0.571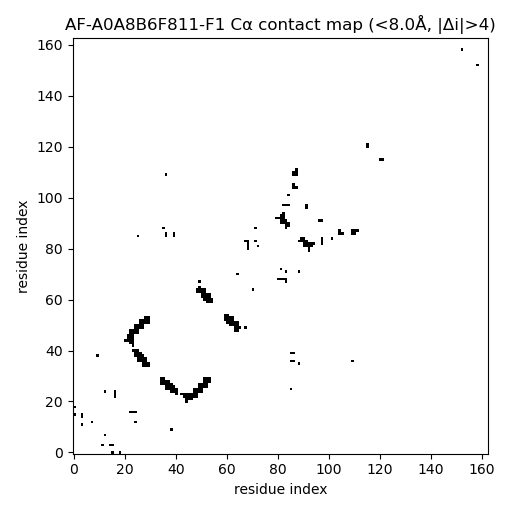 9.793 -13.158 1.00 92.88 97 LYS A N 1
ATOM 806 C CA . LYS A 1 97 ? 1.297 8.515 -13.239 1.00 92.88 97 LYS A CA 1
ATOM 807 C C . LYS A 1 97 ? 0.897 7.570 -12.108 1.00 92.88 97 LYS A C 1
ATOM 809 O O . LYS A 1 97 ? 0.644 6.399 -12.381 1.00 92.88 97 LYS A O 1
ATOM 814 N N . LEU A 1 98 ? 0.794 8.073 -10.876 1.00 92.44 98 LEU A N 1
ATOM 815 C CA . LEU A 1 98 ? 0.341 7.275 -9.735 1.00 92.44 98 LEU A CA 1
ATOM 816 C C . LEU A 1 98 ? -1.094 6.762 -9.931 1.00 92.44 98 LEU A C 1
ATOM 818 O O . LEU A 1 98 ? -1.350 5.583 -9.707 1.00 92.44 98 LEU A O 1
ATOM 822 N N . GLU A 1 99 ? -2.027 7.609 -10.368 1.00 91.50 99 GLU A N 1
ATOM 823 C CA . GLU A 1 99 ? -3.421 7.193 -10.578 1.00 91.50 99 GLU A CA 1
ATOM 824 C C . GLU A 1 99 ? -3.553 6.158 -11.700 1.00 91.50 99 GLU A C 1
ATOM 826 O O . GLU A 1 99 ? -4.248 5.155 -11.534 1.00 91.50 99 GLU A O 1
ATOM 831 N N . ARG A 1 100 ? -2.816 6.325 -12.808 1.00 92.88 100 ARG A N 1
ATOM 832 C CA . ARG A 1 100 ? -2.752 5.303 -13.863 1.00 92.88 100 ARG A CA 1
ATOM 833 C C . ARG A 1 100 ? -2.200 3.984 -13.327 1.00 92.88 100 ARG A C 1
ATOM 835 O O . ARG A 1 100 ? -2.751 2.932 -13.618 1.00 92.88 100 ARG A O 1
ATOM 842 N N . HIS A 1 101 ? -1.145 4.044 -12.518 1.00 91.56 101 HIS A N 1
ATOM 843 C CA . HIS A 1 101 ? -0.557 2.860 -11.904 1.00 91.56 101 HIS A CA 1
ATOM 844 C C . HIS A 1 101 ? -1.534 2.143 -10.959 1.00 91.56 101 HIS A C 1
ATOM 846 O O . HIS A 1 101 ? -1.626 0.919 -11.001 1.00 91.56 101 HIS A O 1
ATOM 852 N N . LYS A 1 102 ? -2.296 2.876 -10.134 1.00 88.75 102 LYS A N 1
ATOM 853 C CA . LYS A 1 102 ? -3.276 2.289 -9.201 1.00 88.75 102 LYS A CA 1
ATOM 854 C C . LYS A 1 102 ? -4.340 1.449 -9.908 1.00 88.75 102 LYS A C 1
ATOM 856 O O . LYS A 1 102 ? -4.734 0.419 -9.363 1.00 88.75 102 LYS A O 1
ATOM 861 N N . ALA A 1 103 ? -4.773 1.862 -11.103 1.00 87.38 103 ALA A N 1
ATOM 862 C CA . ALA A 1 103 ? -5.768 1.134 -11.893 1.00 87.38 103 ALA A CA 1
ATOM 863 C C . ALA A 1 103 ? -5.327 -0.298 -12.235 1.00 87.38 103 ALA A C 1
ATOM 865 O O . ALA A 1 103 ? -6.166 -1.196 -12.303 1.00 87.38 103 ALA A O 1
ATOM 866 N N . ASP A 1 104 ? -4.024 -0.519 -12.416 1.00 86.19 104 ASP A N 1
ATOM 867 C CA . ASP A 1 104 ? -3.470 -1.839 -12.714 1.00 86.19 104 ASP A CA 1
ATOM 868 C C . ASP A 1 104 ? -2.943 -2.540 -11.464 1.00 86.19 104 ASP A C 1
ATOM 870 O O . ASP A 1 104 ? -3.204 -3.723 -11.267 1.00 86.19 104 ASP A O 1
ATOM 874 N N . CYS A 1 105 ? -2.270 -1.811 -10.571 1.00 86.50 105 CYS A N 1
ATOM 875 C CA . CYS A 1 105 ? -1.687 -2.366 -9.352 1.00 86.50 105 CYS A CA 1
ATOM 876 C C . CYS A 1 105 ? -2.742 -2.966 -8.414 1.00 86.50 105 CYS A C 1
ATOM 878 O O . CYS A 1 105 ? -2.495 -4.010 -7.822 1.00 86.50 105 CYS A O 1
ATOM 880 N N . GLY A 1 106 ? -3.930 -2.358 -8.315 1.00 79.50 106 GLY A N 1
ATOM 881 C CA . GLY A 1 106 ? -5.024 -2.865 -7.480 1.00 79.50 106 GLY A CA 1
ATOM 882 C C . GLY A 1 106 ? -5.710 -4.134 -7.998 1.00 79.50 106 GLY A C 1
ATOM 883 O O . GLY A 1 106 ? -6.551 -4.685 -7.293 1.00 79.50 106 GLY A O 1
ATOM 884 N N . LYS A 1 107 ? -5.391 -4.595 -9.217 1.00 82.00 107 LYS A N 1
ATOM 885 C CA . LYS A 1 107 ? -5.930 -5.848 -9.776 1.00 82.00 107 LYS A CA 1
ATOM 886 C C . LYS A 1 107 ? -5.210 -7.087 -9.245 1.00 82.00 107 LYS A C 1
ATOM 888 O O . LYS A 1 107 ? -5.732 -8.189 -9.387 1.00 82.00 107 LYS A O 1
ATOM 893 N N . PHE A 1 108 ? -4.019 -6.910 -8.683 1.00 74.31 108 PHE A N 1
ATOM 894 C CA . PHE A 1 108 ? -3.148 -7.987 -8.232 1.00 74.31 108 PHE A CA 1
ATOM 895 C C . PHE A 1 108 ? -2.917 -7.887 -6.719 1.00 74.31 108 PHE A C 1
ATOM 897 O O . PHE A 1 108 ? -3.043 -6.810 -6.134 1.00 74.31 108 PHE A O 1
ATOM 904 N N . ASP A 1 109 ? -2.576 -9.012 -6.090 1.00 70.56 109 ASP A N 1
ATOM 905 C CA . ASP A 1 109 ? -2.152 -9.039 -4.687 1.00 70.56 109 ASP A CA 1
ATOM 906 C C . ASP A 1 109 ? -0.801 -8.329 -4.487 1.00 70.56 109 ASP A C 1
ATOM 908 O O . ASP A 1 109 ? -0.129 -7.935 -5.443 1.00 70.56 109 ASP A O 1
ATOM 912 N N . PHE A 1 110 ? -0.397 -8.152 -3.227 1.00 71.56 110 PHE A N 1
ATOM 913 C CA . PHE A 1 110 ? 0.829 -7.445 -2.857 1.00 71.56 110 PHE A CA 1
ATOM 914 C C . PHE A 1 110 ? 2.060 -8.045 -3.547 1.00 71.56 110 PHE A C 1
ATOM 916 O O . PHE A 1 110 ? 2.408 -9.205 -3.331 1.00 71.56 110 PHE A O 1
ATOM 923 N N . GLN A 1 111 ? 2.746 -7.236 -4.353 1.00 64.94 111 GLN A N 1
ATOM 924 C CA . GLN A 1 111 ? 3.964 -7.640 -5.047 1.00 64.94 111 GLN A CA 1
ATOM 925 C C . GLN A 1 111 ? 5.125 -6.746 -4.619 1.00 64.94 111 GLN A C 1
ATOM 927 O O . GLN A 1 111 ? 5.084 -5.526 -4.788 1.00 64.94 111 GLN A O 1
ATOM 932 N N . LYS A 1 112 ? 6.171 -7.371 -4.069 1.00 67.88 112 LYS A N 1
ATOM 933 C CA . LYS A 1 112 ? 7.464 -6.735 -3.810 1.00 67.88 112 LYS A CA 1
ATOM 934 C C . LYS A 1 112 ? 8.380 -7.003 -4.998 1.00 67.88 112 LYS A C 1
ATOM 936 O O . LYS A 1 112 ? 8.618 -8.155 -5.344 1.00 67.88 112 LYS A O 1
ATOM 941 N N . ILE A 1 113 ? 8.918 -5.944 -5.598 1.00 69.88 113 ILE A N 1
ATOM 942 C CA . ILE A 1 113 ? 9.950 -6.073 -6.629 1.00 69.88 113 ILE A CA 1
ATOM 943 C C . ILE A 1 113 ? 11.283 -6.329 -5.922 1.00 69.88 113 ILE A C 1
ATOM 945 O O . ILE A 1 113 ? 11.800 -5.455 -5.227 1.00 69.88 113 ILE A O 1
ATOM 949 N N . THR A 1 114 ? 11.835 -7.526 -6.090 1.00 72.06 114 THR A N 1
ATOM 950 C CA . THR A 1 114 ? 13.188 -7.877 -5.646 1.00 72.06 114 THR A CA 1
ATOM 951 C C . THR A 1 114 ? 14.111 -7.892 -6.853 1.00 72.06 114 THR A C 1
ATOM 953 O O . THR A 1 114 ? 13.922 -8.695 -7.767 1.00 72.06 114 THR A O 1
ATOM 956 N N . LEU A 1 115 ? 15.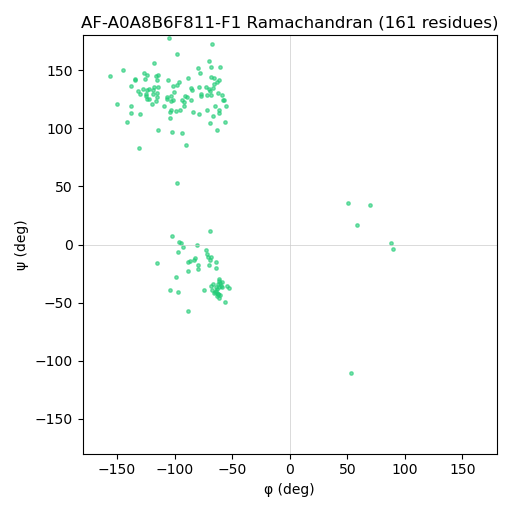089 -6.988 -6.870 1.00 80.12 115 LEU A N 1
ATOM 957 C CA . LEU A 1 115 ? 16.138 -6.998 -7.885 1.00 80.12 115 LEU A CA 1
ATOM 958 C C . LEU A 1 115 ? 17.171 -8.090 -7.557 1.00 80.12 115 LEU A C 1
ATOM 960 O O . LEU A 1 115 ? 17.396 -8.353 -6.371 1.00 80.12 115 LEU A O 1
ATOM 964 N N . PRO A 1 116 ? 17.791 -8.713 -8.575 1.00 84.44 116 PRO A N 1
ATOM 965 C CA . PRO A 1 116 ? 18.924 -9.609 -8.363 1.00 84.44 116 PRO A CA 1
ATOM 966 C C . PRO A 1 116 ? 20.075 -8.854 -7.697 1.00 84.44 116 PRO A C 1
ATOM 968 O O . PRO A 1 116 ? 20.205 -7.632 -7.845 1.00 84.44 116 PRO A O 1
ATOM 971 N N . LYS A 1 117 ? 20.915 -9.575 -6.953 1.00 87.44 117 LYS A N 1
ATOM 972 C CA . LYS A 1 117 ? 22.137 -8.984 -6.405 1.00 87.44 117 LYS A CA 1
ATOM 973 C C . LYS A 1 117 ? 23.123 -8.704 -7.535 1.00 87.44 117 LYS A C 1
ATOM 975 O O . LYS A 1 117 ? 23.062 -9.290 -8.613 1.00 87.44 117 LYS A O 1
ATOM 980 N N . GLU A 1 118 ? 24.046 -7.788 -7.281 1.00 88.50 118 GLU A N 1
ATOM 981 C CA . GLU A 1 118 ? 25.114 -7.490 -8.228 1.00 88.50 118 GLU A CA 1
ATOM 982 C C . GLU A 1 118 ? 25.931 -8.762 -8.519 1.00 88.50 118 GLU A C 1
ATOM 984 O O . GLU A 1 118 ? 26.413 -9.417 -7.595 1.00 88.50 118 GLU A O 1
ATOM 989 N N . GLY A 1 119 ? 26.038 -9.132 -9.799 1.00 89.06 119 GLY A N 1
ATOM 990 C CA . GLY A 1 119 ? 26.709 -10.358 -10.249 1.00 89.06 119 GLY A CA 1
ATOM 991 C C . GLY A 1 119 ? 25.832 -11.616 -10.312 1.00 89.06 119 GLY A C 1
ATOM 992 O O . GLY A 1 119 ? 26.345 -12.674 -10.665 1.00 89.06 119 GLY A O 1
ATOM 993 N N . GLU A 1 120 ? 24.537 -11.530 -9.991 1.00 89.38 120 GLU A N 1
ATOM 994 C CA . GLU A 1 120 ? 23.584 -12.622 -10.228 1.00 89.38 120 GLU A CA 1
ATOM 995 C C . GLU A 1 120 ? 22.959 -12.511 -11.626 1.00 89.38 120 GLU A C 1
ATOM 997 O O . GLU A 1 120 ? 22.371 -11.485 -11.980 1.00 89.38 120 GLU A O 1
ATOM 1002 N N . ASP A 1 121 ? 23.032 -13.595 -12.400 1.00 86.19 121 ASP A N 1
ATOM 1003 C CA . ASP A 1 121 ? 22.362 -13.699 -13.695 1.00 86.19 121 ASP A CA 1
ATOM 1004 C C . ASP A 1 121 ? 20.913 -14.179 -13.526 1.00 86.19 121 ASP A C 1
ATOM 1006 O O . ASP A 1 121 ? 20.621 -15.136 -12.802 1.00 86.19 121 ASP A O 1
ATOM 1010 N N . LEU A 1 122 ? 19.984 -13.521 -14.224 1.00 84.94 122 LEU A N 1
ATOM 1011 C CA . LEU A 1 122 ? 18.585 -13.938 -14.291 1.00 84.94 122 LEU A CA 1
ATOM 1012 C C . LEU A 1 122 ? 18.372 -14.848 -15.503 1.00 84.94 122 LEU A C 1
ATOM 1014 O O . LEU A 1 122 ? 18.521 -14.422 -16.646 1.00 84.94 122 LEU A O 1
ATOM 1018 N N . GLU A 1 123 ? 17.944 -16.084 -15.257 1.00 84.75 123 GLU A N 1
ATOM 1019 C CA . GLU A 1 123 ? 17.553 -17.025 -16.305 1.00 84.75 123 GLU A CA 1
ATOM 1020 C C . GLU A 1 123 ? 16.031 -17.196 -16.328 1.00 84.75 123 GLU A C 1
ATOM 1022 O O . GLU A 1 123 ? 15.398 -17.528 -15.321 1.00 84.75 123 GLU A O 1
ATOM 1027 N N . PHE A 1 124 ? 15.427 -17.009 -17.500 1.00 85.12 124 PHE A N 1
ATOM 1028 C CA . PHE A 1 124 ? 14.012 -17.290 -17.700 1.00 85.12 124 PHE A CA 1
ATOM 1029 C C . PHE A 1 124 ? 13.813 -18.778 -18.007 1.00 85.12 124 PHE A C 1
ATOM 1031 O O . PHE A 1 124 ? 14.260 -19.261 -19.040 1.00 85.12 124 PHE A O 1
ATOM 1038 N N . LYS A 1 125 ? 13.143 -19.512 -17.112 1.00 88.75 125 LYS A N 1
ATOM 1039 C CA . LYS A 1 125 ? 12.965 -20.976 -17.234 1.00 88.75 125 LYS A CA 1
ATOM 1040 C C . LYS A 1 125 ? 11.609 -21.383 -17.807 1.00 88.75 125 LYS A C 1
ATOM 1042 O O . LYS A 1 125 ? 11.470 -22.419 -18.448 1.00 88.75 125 LYS A O 1
ATOM 1047 N N . GLU A 1 126 ? 10.593 -20.554 -17.608 1.00 90.12 126 GLU A N 1
ATOM 1048 C CA . GLU A 1 126 ? 9.192 -20.907 -17.843 1.00 90.12 126 GLU A CA 1
ATOM 1049 C C . GLU A 1 126 ? 8.685 -20.416 -19.211 1.00 9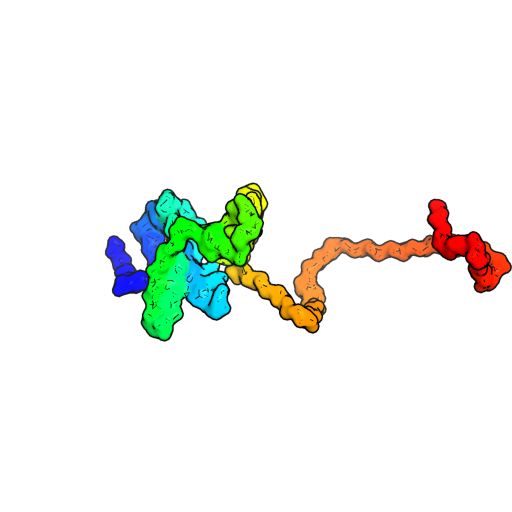0.12 126 GLU A C 1
ATOM 1051 O O . GLU A 1 126 ? 7.647 -19.760 -19.308 1.00 90.12 126 GLU A O 1
ATOM 1056 N N . TYR A 1 127 ? 9.397 -20.758 -20.294 1.00 84.88 127 TYR A N 1
ATOM 1057 C CA . TYR A 1 127 ? 9.018 -20.400 -21.675 1.00 84.88 127 TYR A CA 1
ATOM 1058 C C . TYR A 1 127 ? 7.590 -20.807 -22.032 1.00 84.88 127 TYR A C 1
ATOM 1060 O O . TYR A 1 127 ? 6.868 -20.039 -22.665 1.00 84.88 127 TYR A O 1
ATOM 1068 N N . ALA A 1 128 ? 7.132 -21.958 -21.540 1.00 83.19 128 ALA A N 1
ATOM 1069 C CA . ALA A 1 128 ? 5.778 -22.452 -21.773 1.00 83.19 128 ALA A CA 1
ATOM 1070 C C . ALA A 1 128 ? 4.669 -21.565 -21.167 1.00 83.19 128 ALA A C 1
ATOM 1072 O O . ALA A 1 128 ? 3.524 -21.647 -21.608 1.00 83.19 128 ALA A O 1
ATOM 1073 N N . LYS A 1 129 ? 4.992 -20.718 -20.176 1.00 83.31 129 LYS A N 1
ATOM 1074 C CA . LYS A 1 129 ? 4.051 -19.798 -19.511 1.00 83.31 129 LYS A CA 1
ATOM 1075 C C . LYS A 1 129 ? 4.050 -18.392 -20.114 1.00 83.31 129 LYS A C 1
ATOM 1077 O O . LYS A 1 129 ? 3.337 -17.519 -19.621 1.00 83.31 129 LYS A O 1
ATOM 1082 N N . THR A 1 130 ? 4.837 -18.148 -21.159 1.00 82.00 130 THR A N 1
ATOM 1083 C CA . THR A 1 130 ? 4.783 -16.869 -21.873 1.00 82.00 130 THR A CA 1
ATOM 1084 C C . THR A 1 130 ? 3.430 -16.698 -22.558 1.00 82.00 130 THR A C 1
ATOM 1086 O O . THR A 1 130 ? 2.827 -17.657 -23.048 1.00 82.00 130 THR A O 1
ATOM 1089 N N . ALA A 1 131 ? 2.922 -15.464 -22.570 1.00 81.62 131 ALA A N 1
ATOM 1090 C CA . ALA A 1 131 ? 1.706 -15.154 -23.306 1.00 81.62 131 ALA A CA 1
ATOM 1091 C C . ALA A 1 131 ? 1.920 -15.491 -24.789 1.00 81.62 131 ALA A C 1
ATOM 1093 O O . ALA A 1 131 ? 2.904 -15.056 -25.390 1.00 81.62 131 ALA A O 1
ATOM 1094 N N . ARG A 1 132 ? 1.003 -16.268 -25.381 1.00 79.31 132 ARG A N 1
ATOM 1095 C CA . ARG A 1 132 ? 1.069 -16.582 -26.812 1.00 79.31 132 ARG A CA 1
ATOM 1096 C C . ARG A 1 132 ? 0.955 -15.286 -27.606 1.00 79.31 132 ARG A C 1
ATOM 1098 O O . ARG A 1 132 ? -0.073 -14.613 -27.562 1.00 79.31 132 ARG A O 1
ATOM 1105 N N . ILE A 1 133 ? 2.016 -14.950 -28.327 1.00 77.62 133 ILE A N 1
ATOM 1106 C CA . ILE A 1 133 ? 2.030 -13.813 -29.242 1.00 77.62 133 ILE A CA 1
ATOM 1107 C C . ILE A 1 133 ? 1.114 -14.170 -30.421 1.00 77.62 133 ILE A C 1
ATOM 1109 O O . ILE A 1 133 ? 1.199 -15.273 -30.956 1.00 77.62 133 ILE A O 1
ATOM 1113 N N . ALA A 1 134 ? 0.213 -13.259 -30.800 1.00 81.56 134 ALA A N 1
ATOM 1114 C CA . ALA A 1 134 ? -0.832 -13.527 -31.794 1.00 81.56 134 ALA A CA 1
ATOM 1115 C C . ALA A 1 134 ? -0.279 -13.888 -33.186 1.00 81.56 134 ALA A C 1
ATOM 1117 O O . ALA A 1 134 ? -0.892 -14.668 -33.909 1.00 81.56 134 ALA A O 1
ATOM 1118 N N . PHE A 1 135 ? 0.878 -13.339 -33.554 1.00 81.06 135 PHE A N 1
ATOM 1119 C CA . PHE A 1 135 ? 1.617 -13.681 -34.764 1.00 81.06 135 PHE A CA 1
ATOM 1120 C C . PHE A 1 135 ? 3.094 -13.340 -34.562 1.00 81.06 135 PHE A C 1
ATOM 1122 O O . PHE A 1 135 ? 3.429 -12.360 -33.898 1.00 81.06 135 PHE A O 1
ATOM 1129 N N . VAL A 1 136 ? 3.979 -14.146 -35.142 1.00 81.50 136 VAL A N 1
ATOM 1130 C CA . VAL A 1 136 ? 5.419 -13.877 -35.195 1.00 81.50 136 VAL A CA 1
ATOM 1131 C C . VAL A 1 136 ? 5.817 -13.869 -36.664 1.00 81.50 136 VAL A C 1
ATOM 1133 O O . VAL A 1 136 ? 5.518 -14.817 -37.387 1.00 81.50 136 VAL A O 1
ATOM 1136 N N . ILE A 1 137 ? 6.445 -12.782 -37.110 1.00 82.00 137 ILE A N 1
ATOM 1137 C CA . ILE A 1 137 ? 6.936 -12.638 -38.481 1.00 82.00 137 ILE A CA 1
ATOM 1138 C C . ILE A 1 137 ? 8.446 -12.831 -38.436 1.00 82.00 137 ILE A C 1
ATOM 1140 O O . ILE A 1 137 ? 9.160 -12.017 -37.854 1.00 82.00 137 ILE A O 1
ATOM 1144 N N . TYR A 1 138 ? 8.917 -13.906 -39.055 1.00 79.75 138 TYR A N 1
ATOM 1145 C CA . TYR A 1 138 ? 10.328 -14.095 -39.360 1.00 79.75 138 TYR A CA 1
ATOM 1146 C C . TYR A 1 138 ? 10.527 -13.692 -40.817 1.00 79.75 138 TYR A C 1
ATOM 1148 O O . TYR A 1 138 ? 9.946 -14.306 -41.710 1.00 79.75 138 TYR A O 1
ATOM 1156 N N . ALA A 1 139 ? 11.293 -12.631 -41.043 1.00 79.75 139 ALA A N 1
ATOM 1157 C CA . ALA A 1 139 ? 11.700 -12.213 -42.375 1.00 79.75 139 ALA A CA 1
ATOM 1158 C C . ALA A 1 139 ? 13.193 -12.501 -42.522 1.00 79.75 139 ALA A C 1
ATOM 1160 O O . ALA A 1 139 ? 14.000 -11.969 -41.758 1.00 79.75 139 ALA A O 1
ATOM 1161 N N . ASP A 1 140 ? 13.535 -13.356 -43.480 1.00 74.38 140 ASP A N 1
ATOM 1162 C CA . ASP A 1 140 ? 14.903 -13.493 -43.955 1.00 74.38 140 ASP A CA 1
ATOM 1163 C C . ASP A 1 140 ? 15.128 -12.431 -45.036 1.00 74.38 140 ASP A C 1
ATOM 1165 O O . ASP A 1 140 ? 14.348 -12.322 -45.987 1.00 74.38 140 ASP A O 1
ATOM 1169 N N . PHE A 1 141 ? 16.149 -11.598 -44.860 1.00 69.25 141 PHE A N 1
ATOM 1170 C CA . PHE A 1 141 ? 16.546 -10.648 -45.888 1.00 69.25 141 PHE A CA 1
ATOM 1171 C C . PHE A 1 141 ? 17.577 -11.339 -46.768 1.00 69.25 141 PHE A C 1
ATOM 1173 O O . PHE A 1 141 ? 18.783 -11.179 -46.569 1.00 69.25 141 PHE A O 1
ATOM 1180 N N . GLU A 1 142 ? 17.106 -12.083 -47.768 1.00 68.88 142 GLU A N 1
ATOM 1181 C CA . GLU A 1 142 ? 17.978 -12.488 -48.864 1.00 68.88 142 GLU A CA 1
ATOM 1182 C C . GLU A 1 142 ? 18.454 -11.223 -49.590 1.00 68.88 142 GLU A C 1
ATOM 1184 O O . GLU A 1 142 ? 17.747 -10.597 -50.382 1.00 68.88 142 GLU A O 1
ATOM 1189 N N . CYS A 1 143 ? 19.667 -10.790 -49.260 1.00 69.50 143 CYS A N 1
ATOM 1190 C CA . CYS A 1 143 ? 20.352 -9.745 -49.996 1.00 69.50 143 CYS A CA 1
ATOM 1191 C C . CYS A 1 143 ? 20.711 -10.298 -51.380 1.00 69.50 143 CYS A C 1
ATOM 1193 O O . CYS A 1 143 ? 21.337 -11.355 -51.485 1.00 69.50 143 CYS A O 1
ATOM 1195 N N . LEU A 1 144 ? 20.351 -9.571 -52.442 1.00 69.50 144 LEU A N 1
ATOM 1196 C CA . LEU A 1 144 ? 20.830 -9.852 -53.794 1.00 69.50 144 LEU A CA 1
ATOM 1197 C C . LEU A 1 144 ? 22.365 -9.836 -53.778 1.00 69.50 144 LEU A C 1
ATOM 1199 O O . LEU A 1 144 ? 22.993 -8.778 -53.694 1.00 69.50 144 LEU A O 1
ATOM 1203 N N . THR A 1 145 ? 22.981 -11.013 -53.849 1.00 67.69 145 THR A N 1
ATOM 1204 C CA . THR A 1 145 ? 24.436 -11.145 -53.903 1.00 67.69 145 THR A CA 1
ATOM 1205 C C . THR A 1 145 ? 24.914 -10.626 -55.255 1.00 67.69 145 THR A C 1
ATOM 1207 O O . THR A 1 145 ? 24.756 -11.268 -56.294 1.00 67.69 145 THR A O 1
ATOM 1210 N N . ARG A 1 146 ? 25.494 -9.420 -55.267 1.00 67.94 146 ARG A N 1
ATOM 1211 C CA . ARG A 1 146 ? 26.237 -8.937 -56.435 1.00 67.94 146 ARG A CA 1
ATOM 1212 C C . ARG A 1 146 ? 27.474 -9.812 -56.607 1.00 67.94 146 ARG A C 1
ATOM 1214 O O . ARG A 1 146 ? 28.133 -10.151 -55.626 1.00 67.94 146 ARG A O 1
ATOM 1221 N N . LYS A 1 147 ? 27.789 -10.177 -57.853 1.00 70.94 147 LYS A N 1
ATOM 1222 C CA . LYS A 1 147 ? 29.034 -10.891 -58.157 1.00 70.94 147 LYS A CA 1
ATOM 1223 C C . LYS A 1 147 ? 30.208 -10.054 -57.654 1.00 70.94 147 LYS A C 1
ATOM 1225 O O . LYS A 1 147 ? 30.321 -8.882 -58.005 1.00 70.94 147 LYS A O 1
ATOM 1230 N N . VAL A 1 148 ? 31.043 -10.656 -56.817 1.00 69.12 148 VAL A N 1
ATOM 1231 C CA . VAL A 1 148 ? 32.314 -10.074 -56.398 1.00 69.12 148 VAL A CA 1
ATOM 1232 C C . VAL A 1 148 ? 33.372 -10.659 -57.325 1.00 69.12 148 VAL A C 1
ATOM 1234 O O . VAL A 1 148 ? 33.572 -11.871 -57.333 1.00 69.12 148 VAL A O 1
ATOM 1237 N N . ASP A 1 149 ? 34.015 -9.818 -58.133 1.00 68.81 149 ASP A N 1
ATOM 1238 C CA . ASP A 1 149 ? 35.027 -10.261 -59.107 1.00 68.81 149 ASP A CA 1
ATOM 1239 C C . ASP A 1 149 ? 36.343 -10.713 -58.445 1.00 68.81 149 ASP A C 1
ATOM 1241 O O . ASP A 1 149 ? 37.202 -11.306 -59.097 1.00 68.81 149 ASP A O 1
ATOM 1245 N N . THR A 1 150 ? 36.518 -10.462 -57.144 1.00 71.94 150 THR A N 1
ATOM 1246 C CA . THR A 1 150 ? 37.748 -10.759 -56.402 1.00 71.94 150 THR A CA 1
ATOM 1247 C C . THR A 1 150 ? 37.468 -11.432 -55.060 1.00 71.94 150 THR A C 1
ATOM 1249 O O . THR A 1 150 ? 36.566 -11.049 -54.324 1.00 71.94 150 THR A O 1
ATOM 1252 N N . CYS A 1 151 ? 38.301 -12.402 -54.678 1.00 68.12 151 CYS A N 1
ATOM 1253 C CA . CYS A 1 151 ? 38.198 -13.119 -53.398 1.00 68.12 151 CYS A CA 1
ATOM 1254 C C . CYS A 1 151 ? 38.536 -12.239 -52.178 1.00 68.12 151 CYS A C 1
ATOM 1256 O O . CYS A 1 151 ? 38.301 -12.639 -51.040 1.00 68.12 151 CYS A O 1
ATOM 1258 N N . HIS A 1 152 ? 39.131 -11.066 -52.414 1.00 66.75 152 HIS A N 1
ATOM 1259 C CA . HIS A 1 152 ? 39.582 -10.144 -51.381 1.00 66.75 152 HIS A CA 1
ATOM 1260 C C . HIS A 1 152 ? 38.780 -8.837 -51.421 1.00 66.75 152 HIS A C 1
ATOM 1262 O O . HIS A 1 152 ? 38.587 -8.284 -52.510 1.00 66.75 152 HIS A O 1
ATOM 1268 N N . PRO A 1 153 ? 38.342 -8.319 -50.256 1.00 66.56 153 PRO A N 1
ATOM 1269 C CA . PRO A 1 153 ? 37.782 -6.978 -50.153 1.00 66.56 153 PRO A CA 1
ATOM 1270 C C . PRO A 1 153 ? 38.836 -5.947 -50.561 1.00 66.56 153 PRO A C 1
ATOM 1272 O O . PRO A 1 153 ? 40.010 -6.089 -50.215 1.00 66.56 153 PRO A O 1
ATOM 1275 N N . ASN A 1 154 ? 38.429 -4.893 -51.267 1.00 69.69 154 ASN A N 1
ATOM 1276 C CA . ASN A 1 154 ? 39.324 -3.774 -51.538 1.00 69.69 154 ASN A CA 1
ATOM 1277 C C . ASN A 1 154 ? 39.680 -3.089 -50.201 1.00 69.69 154 ASN A C 1
ATOM 1279 O O . ASN A 1 154 ? 38.772 -2.582 -49.543 1.00 69.69 154 ASN A O 1
ATOM 1283 N N . PRO A 1 155 ? 40.963 -3.030 -49.794 1.00 74.94 155 PRO A N 1
ATOM 1284 C CA . PRO A 1 155 ? 41.367 -2.462 -48.505 1.00 74.94 155 PRO A CA 1
ATOM 1285 C C . PRO A 1 155 ? 41.059 -0.962 -48.373 1.00 74.94 155 PRO A C 1
ATOM 1287 O O . PRO A 1 155 ? 41.063 -0.434 -47.266 1.00 74.94 155 PRO A O 1
ATOM 1290 N N . ASN A 1 156 ? 40.763 -0.283 -49.485 1.00 76.25 156 ASN A N 1
ATOM 1291 C CA . ASN A 1 156 ? 40.430 1.140 -49.517 1.00 76.25 156 ASN A CA 1
ATOM 1292 C C . ASN A 1 156 ? 38.915 1.418 -49.522 1.00 76.25 156 ASN A C 1
ATOM 1294 O O . ASN A 1 156 ? 38.517 2.578 -49.623 1.00 76.25 156 ASN A O 1
ATOM 1298 N N . MET A 1 157 ? 38.058 0.392 -49.449 1.00 68.06 157 MET A N 1
ATOM 1299 C CA . MET A 1 157 ? 36.600 0.552 -49.424 1.00 68.06 157 MET A CA 1
ATOM 1300 C C . MET A 1 157 ? 35.981 -0.144 -48.213 1.00 68.06 157 MET A C 1
ATOM 1302 O O . MET A 1 157 ? 36.396 -1.229 -47.817 1.00 68.06 157 MET A O 1
ATOM 1306 N N . SER A 1 158 ? 34.949 0.479 -47.641 1.00 66.19 158 SER A N 1
ATOM 1307 C CA . SER A 1 158 ? 34.146 -0.131 -46.579 1.00 66.19 158 SER A CA 1
ATOM 1308 C C . SER A 1 158 ? 33.445 -1.386 -47.103 1.00 66.19 158 SER A C 1
ATOM 1310 O O . SER A 1 158 ? 32.766 -1.341 -48.130 1.00 66.19 158 SER A O 1
ATOM 1312 N N . SER A 1 159 ? 33.563 -2.490 -46.367 1.00 64.88 159 SER A N 1
ATOM 1313 C CA . SER A 1 159 ? 32.847 -3.747 -46.620 1.00 64.88 159 SER A CA 1
ATOM 1314 C C . SER A 1 159 ? 31.339 -3.647 -46.368 1.00 64.88 159 SER A C 1
ATOM 1316 O O . SER A 1 159 ? 30.592 -4.534 -46.774 1.00 64.88 159 SER A O 1
ATOM 1318 N N . THR A 1 160 ? 30.880 -2.551 -45.765 1.00 60.31 160 THR A N 1
ATOM 1319 C CA . THR A 1 160 ? 29.462 -2.228 -45.604 1.00 60.31 160 THR A CA 1
ATOM 1320 C C . THR A 1 160 ? 29.176 -0.974 -46.419 1.00 60.31 160 THR A C 1
ATOM 1322 O O . THR A 1 160 ? 29.475 0.142 -45.990 1.00 60.31 160 THR A O 1
ATOM 1325 N N . THR A 1 161 ? 28.645 -1.149 -47.624 1.00 56.69 161 THR A N 1
ATOM 1326 C CA . THR A 1 161 ? 28.062 -0.056 -48.410 1.00 56.69 161 THR A CA 1
ATOM 1327 C C . THR A 1 161 ? 26.548 -0.214 -48.393 1.00 56.69 161 THR A C 1
ATOM 1329 O O . THR A 1 161 ? 26.023 -1.282 -48.699 1.00 56.69 161 THR A O 1
ATOM 1332 N N . THR A 1 162 ? 25.853 0.841 -47.972 1.00 51.59 162 THR A N 1
ATOM 1333 C CA . THR A 1 162 ? 24.391 0.926 -48.027 1.00 51.59 162 THR A CA 1
ATOM 1334 C C . THR A 1 162 ? 23.958 0.975 -49.492 1.00 51.59 162 THR A C 1
ATOM 1336 O O . THR A 1 162 ? 24.577 1.694 -50.279 1.00 51.59 162 THR A O 1
ATOM 1339 N N . TYR A 1 163 ? 22.940 0.189 -49.849 1.00 53.19 163 TYR A N 1
ATOM 1340 C CA . TYR A 1 163 ? 22.319 0.217 -51.176 1.00 53.19 163 TYR A CA 1
ATOM 1341 C C . TYR A 1 163 ? 21.589 1.531 -51.448 1.00 53.19 163 TYR A C 1
ATOM 1343 O O . TYR A 1 163 ? 21.003 2.086 -50.489 1.00 53.19 163 TYR A O 1
#

Solvent-accessible surface area (backbone atoms only — not comparable to full-atom values): 11109 Å² total; per-residue (Å²): 139,81,97,73,62,86,80,72,50,80,87,48,47,69,55,52,35,72,75,33,90,50,46,21,55,32,34,28,36,62,56,98,94,44,75,46,66,72,41,75,59,93,61,87,37,90,43,68,44,45,32,37,41,45,72,54,96,95,46,76,46,83,40,81,46,90,48,63,48,70,72,69,53,88,63,92,80,64,94,65,76,48,47,61,43,81,64,61,64,50,73,30,84,45,69,69,60,46,55,59,45,48,72,57,56,71,76,52,78,85,55,81,91,77,77,74,59,94,92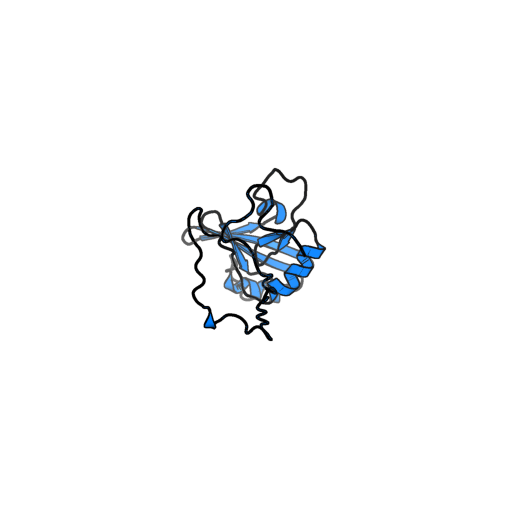,56,84,87,79,90,80,62,70,90,74,54,82,84,68,93,74,84,87,84,79,83,82,82,69,85,79,72,88,70,96,55,100,62,81,61,92,90,54,73,95,76,71,85,131

Mean predicted aligned error: 12.86 Å

Sequence (163 aa):
MTGIEHPTPLSQISQFEKQNNTISVNIFGYEEGEIYPLYITKKTFCHHVNMLNLKENNKSHYILINNFSRFLSRTKKYREEHLFCYLCLQGFTDKCKLERHKADCGKFDFQKITLPKEGEDLEFKEYAKTARIAFVIYADFECLTRKVDTCHPNPNMSSTTTY